Protein AF-A0A7C1K1N1-F1 (afdb_monomer_lite)

Radius of gyration: 36.26 Å; chains: 1; bounding box: 56×36×104 Å

Foldseek 3Di:
DDPPPPVVVVVVVVVVVVVVVVVVVVVVVVVVVVVVVVVVVVVVVDPPVVVVVVVVVVVVQQPDWAQPDVVVRDIRHRPVVVVVVVVVVVVVVVVVVD

Secondary structure (DSSP, 8-state):
------HHHHHHHHHHHHHHHHHHHHHHHHHHHHHHHHHHHHHHH---HHHHHHHHHHHHHHH--EEEETTTTEEE--HHHHHHHHHHHHHHHHTT--

Structure (mmCIF, N/CA/C/O backbone):
data_AF-A0A7C1K1N1-F1
#
_entry.id   AF-A0A7C1K1N1-F1
#
loop_
_atom_site.group_PDB
_atom_site.id
_atom_site.type_symbol
_atom_site.label_atom_id
_atom_site.label_alt_id
_atom_site.label_comp_id
_atom_site.label_asym_id
_atom_site.label_entity_id
_atom_site.label_seq_id
_atom_site.pdbx_PDB_ins_code
_atom_site.Cartn_x
_atom_site.Cartn_y
_atom_site.Cartn_z
_atom_site.occupancy
_atom_site.B_iso_or_equiv
_atom_site.auth_seq_id
_atom_site.auth_comp_id
_atom_site.auth_asym_id
_atom_site.auth_atom_id
_atom_site.pdbx_PDB_model_num
ATOM 1 N N . MET A 1 1 ? 33.101 4.481 -50.495 1.00 44.06 1 MET A N 1
ATOM 2 C CA . MET A 1 1 ? 33.185 3.995 -49.098 1.00 44.06 1 MET A CA 1
ATOM 3 C C . MET A 1 1 ? 32.310 4.944 -48.313 1.00 44.06 1 MET A C 1
ATOM 5 O O . MET A 1 1 ? 32.804 5.884 -47.716 1.00 44.06 1 MET A O 1
ATOM 9 N N . ASP A 1 2 ? 31.000 4.776 -48.475 1.00 52.81 2 ASP A N 1
ATOM 10 C CA . ASP A 1 2 ? 30.032 5.855 -48.271 1.00 52.81 2 ASP A CA 1
ATOM 11 C C . ASP A 1 2 ? 29.009 5.399 -47.242 1.00 52.81 2 ASP A C 1
ATOM 13 O O . ASP A 1 2 ? 27.929 4.913 -47.562 1.00 52.81 2 ASP A O 1
ATOM 17 N N . SER A 1 3 ? 29.383 5.507 -45.975 1.00 59.78 3 SER A N 1
ATOM 18 C CA . SER A 1 3 ? 28.439 5.421 -44.865 1.00 59.78 3 SER A CA 1
ATOM 19 C C . SER A 1 3 ? 28.513 6.716 -44.074 1.00 59.78 3 SER A C 1
ATOM 21 O O . SER A 1 3 ? 28.806 6.736 -42.882 1.00 59.78 3 SER A O 1
ATOM 23 N N . GLU A 1 4 ? 28.248 7.816 -44.776 1.00 62.09 4 GLU A N 1
ATOM 24 C CA . GLU A 1 4 ? 27.859 9.085 -44.174 1.00 62.09 4 GLU A CA 1
ATOM 25 C C . GLU A 1 4 ? 26.426 8.904 -43.651 1.00 62.09 4 GLU A C 1
ATOM 27 O O . GLU A 1 4 ? 25.435 9.309 -44.260 1.00 62.09 4 GLU A O 1
ATOM 32 N N . VAL A 1 5 ? 26.297 8.152 -42.554 1.00 67.12 5 VAL A N 1
ATOM 33 C CA . VAL A 1 5 ? 25.027 8.010 -41.847 1.00 67.12 5 VAL A CA 1
ATOM 34 C C . VAL A 1 5 ? 24.622 9.419 -41.442 1.00 67.12 5 VAL A C 1
ATOM 36 O O . VAL A 1 5 ? 25.269 10.042 -40.600 1.00 67.12 5 VAL A O 1
ATOM 39 N N . LYS A 1 6 ? 23.574 9.950 -42.079 1.00 77.81 6 LYS A N 1
ATOM 40 C CA . LYS A 1 6 ? 23.062 11.288 -41.784 1.00 77.81 6 LYS A CA 1
ATOM 41 C C . LYS A 1 6 ? 22.742 11.324 -40.297 1.00 77.81 6 LYS A C 1
ATOM 43 O O . LYS A 1 6 ? 21.854 10.605 -39.851 1.00 77.81 6 LYS A O 1
ATOM 4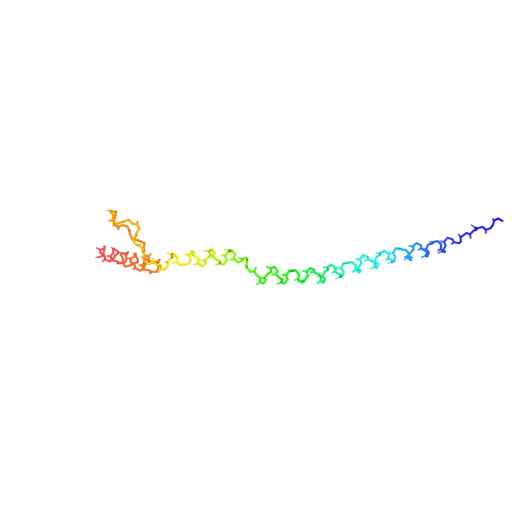8 N N . VAL A 1 7 ? 23.453 12.162 -39.545 1.00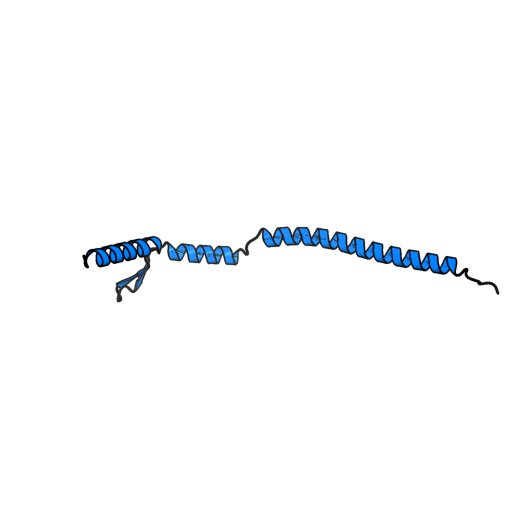 83.38 7 VAL A N 1
ATOM 49 C CA . VAL A 1 7 ? 23.329 12.322 -38.082 1.00 83.38 7 VAL A CA 1
ATOM 50 C C . VAL A 1 7 ? 21.861 12.427 -37.646 1.00 83.38 7 VAL A C 1
ATOM 52 O O . VAL A 1 7 ? 21.462 11.876 -36.625 1.00 83.38 7 VAL A O 1
ATOM 55 N N . TRP A 1 8 ? 21.027 13.036 -38.491 1.00 82.31 8 TRP A N 1
ATOM 56 C CA . TRP A 1 8 ? 19.575 13.095 -38.353 1.00 82.31 8 TRP A CA 1
ATOM 57 C C . TRP A 1 8 ? 18.883 11.726 -38.208 1.00 82.31 8 TRP A C 1
ATOM 59 O O . TRP A 1 8 ? 18.041 11.554 -37.330 1.00 82.31 8 TRP A O 1
ATOM 69 N N . GLN A 1 9 ? 19.245 10.735 -39.028 1.00 87.12 9 GLN A N 1
ATOM 70 C CA . GLN A 1 9 ? 18.697 9.377 -38.952 1.00 87.12 9 GLN A CA 1
ATOM 71 C C . GL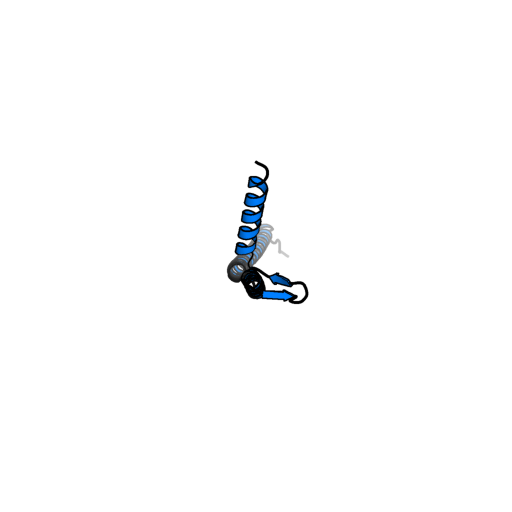N A 1 9 ? 19.088 8.695 -37.640 1.00 87.12 9 GLN A C 1
ATOM 73 O O . GLN A 1 9 ? 18.245 8.069 -37.002 1.00 87.12 9 GLN A O 1
ATOM 78 N N . LEU A 1 10 ? 20.342 8.865 -37.208 1.00 87.19 10 LEU A N 1
ATOM 79 C CA . LEU A 1 10 ? 20.825 8.303 -35.948 1.00 87.19 10 LEU A CA 1
ATOM 80 C C . LEU A 1 10 ? 20.090 8.922 -34.746 1.00 87.19 10 LEU A C 1
ATOM 82 O O . LEU A 1 10 ? 19.674 8.208 -33.835 1.00 87.19 10 LEU A O 1
ATOM 86 N N . SER A 1 11 ? 19.847 10.235 -34.790 1.00 87.06 11 SER A N 1
ATOM 87 C CA . SER A 1 11 ? 19.069 10.947 -33.771 1.00 87.06 11 SER A CA 1
ATOM 88 C C . SER A 1 11 ? 17.613 10.475 -33.709 1.00 87.06 11 SER A C 1
ATOM 90 O O . SER A 1 11 ? 17.075 10.301 -32.617 1.00 87.06 11 SER A O 1
ATOM 92 N N . LEU A 1 12 ? 16.981 10.224 -34.861 1.00 91.19 12 LEU A N 1
ATOM 93 C CA . LEU A 1 12 ? 15.614 9.698 -34.936 1.00 91.19 12 LEU A CA 1
ATOM 94 C C . LEU A 1 12 ? 15.501 8.301 -34.328 1.00 91.19 12 LEU A C 1
ATOM 96 O O . LEU A 1 12 ? 14.567 8.037 -33.577 1.00 91.19 12 LEU A O 1
ATOM 100 N N . ILE A 1 13 ? 16.462 7.424 -34.619 1.00 92.94 13 ILE A N 1
ATOM 101 C CA . ILE A 1 13 ? 16.498 6.063 -34.069 1.00 92.94 13 ILE A CA 1
ATOM 102 C C . ILE A 1 13 ? 16.667 6.111 -32.546 1.00 92.94 13 ILE A C 1
ATOM 104 O O . ILE A 1 13 ? 15.947 5.418 -31.828 1.00 92.94 13 ILE A O 1
ATOM 108 N N . GLY A 1 14 ? 17.559 6.973 -32.045 1.00 92.31 14 GLY A N 1
ATOM 109 C CA . GLY A 1 14 ? 17.738 7.184 -30.608 1.00 92.31 14 GLY A CA 1
ATOM 110 C C . GLY A 1 14 ? 16.469 7.701 -29.924 1.00 92.31 14 GLY A C 1
ATOM 111 O O . GLY A 1 14 ? 16.066 7.167 -28.892 1.00 92.31 14 GLY A O 1
ATOM 112 N N . LEU A 1 15 ? 15.790 8.682 -30.526 1.00 95.19 15 LEU A N 1
ATOM 113 C CA . LEU A 1 15 ? 14.520 9.208 -30.017 1.00 95.19 15 LEU A CA 1
ATOM 114 C C . LEU A 1 15 ? 13.447 8.111 -29.938 1.00 95.19 15 LEU A C 1
ATOM 116 O O . LEU A 1 15 ? 12.744 7.999 -28.936 1.00 95.19 15 LEU A O 1
ATOM 120 N N . MET A 1 16 ? 13.347 7.282 -30.978 1.00 96.44 16 MET A N 1
ATOM 121 C CA . MET A 1 16 ? 12.380 6.184 -31.055 1.00 96.44 16 MET A CA 1
ATOM 122 C C . MET A 1 16 ? 12.660 5.118 -29.987 1.00 96.44 16 MET A C 1
ATOM 124 O O . MET A 1 16 ? 11.736 4.647 -29.328 1.00 96.44 16 MET A O 1
ATOM 128 N N . ALA A 1 17 ? 13.935 4.805 -29.741 1.00 95.44 17 ALA A N 1
ATOM 129 C CA . ALA A 1 17 ? 14.341 3.886 -28.682 1.00 95.44 17 ALA A CA 1
ATOM 130 C C . ALA A 1 17 ? 13.987 4.421 -27.283 1.00 95.44 17 ALA A C 1
ATOM 132 O O . ALA A 1 17 ? 13.430 3.686 -26.469 1.00 95.44 17 ALA A O 1
ATOM 133 N N . ILE A 1 18 ? 14.243 5.706 -27.011 1.00 96.69 18 ILE A N 1
ATOM 134 C CA . ILE A 1 18 ? 13.873 6.338 -25.735 1.00 96.69 18 ILE A CA 1
ATOM 135 C C . ILE A 1 18 ? 12.352 6.319 -25.555 1.00 96.69 18 ILE A C 1
ATOM 137 O O . ILE A 1 18 ? 11.865 5.917 -24.499 1.00 96.69 18 ILE A O 1
ATOM 141 N N . ALA A 1 19 ? 11.597 6.697 -26.589 1.00 97.19 19 ALA A N 1
ATOM 142 C CA . ALA A 1 19 ? 10.138 6.677 -26.555 1.00 97.19 19 ALA A CA 1
ATOM 143 C C . ALA A 1 19 ? 9.592 5.267 -26.277 1.00 97.19 19 ALA A C 1
ATOM 145 O O . ALA A 1 19 ? 8.685 5.111 -25.460 1.00 97.19 19 ALA A O 1
ATOM 146 N N . ALA A 1 20 ? 10.180 4.237 -26.890 1.00 97.12 20 ALA A N 1
ATOM 147 C CA . ALA A 1 20 ? 9.811 2.848 -26.645 1.00 97.12 20 ALA A CA 1
ATOM 148 C C . ALA A 1 20 ? 10.068 2.429 -25.187 1.00 97.12 20 ALA A C 1
ATOM 150 O O . ALA A 1 20 ? 9.195 1.835 -24.557 1.00 97.12 20 ALA A O 1
ATOM 151 N N . VAL A 1 21 ? 11.226 2.780 -24.618 1.00 97.44 21 VAL A N 1
ATOM 152 C CA . VAL A 1 21 ? 11.543 2.477 -23.210 1.00 97.44 21 VAL A CA 1
ATOM 153 C C . VAL A 1 21 ? 10.566 3.178 -22.269 1.00 97.44 21 VAL A C 1
ATOM 155 O O . VAL A 1 21 ? 10.017 2.539 -21.372 1.00 97.44 21 VAL A O 1
ATOM 158 N N . VAL A 1 22 ? 10.293 4.465 -22.496 1.00 97.69 22 VAL A N 1
A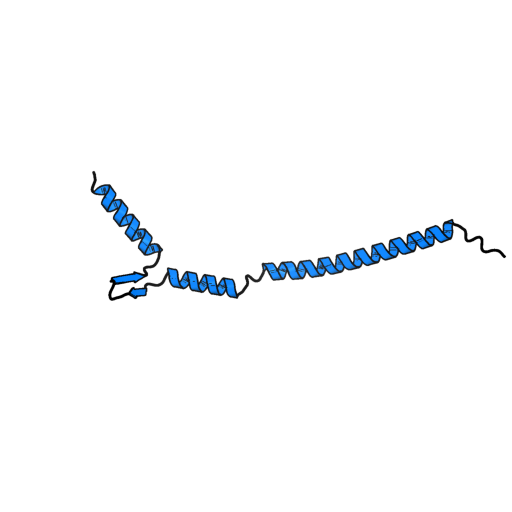TOM 159 C CA . VAL A 1 22 ? 9.312 5.223 -21.705 1.00 97.69 22 VAL A CA 1
ATOM 160 C C . VAL A 1 22 ? 7.936 4.563 -21.783 1.00 97.69 22 VAL A C 1
ATOM 162 O O . VAL A 1 22 ? 7.291 4.367 -20.756 1.00 97.69 22 VAL A O 1
ATOM 165 N N . MET A 1 23 ? 7.507 4.148 -22.976 1.00 97.19 23 MET A N 1
ATOM 166 C CA . MET A 1 23 ? 6.226 3.470 -23.169 1.00 97.19 23 MET A CA 1
ATOM 167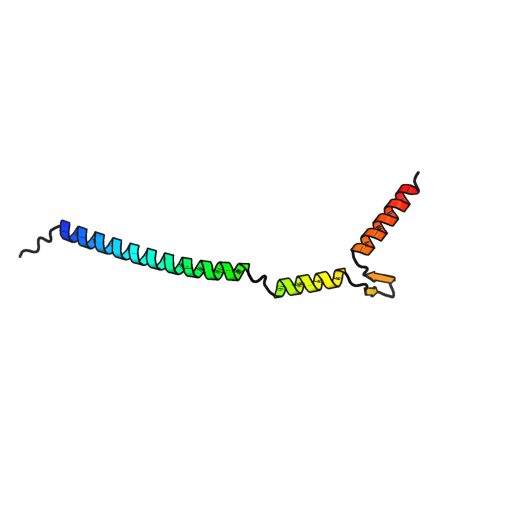 C C . MET A 1 23 ? 6.138 2.155 -22.382 1.00 97.19 23 MET A C 1
ATOM 169 O O . MET A 1 23 ? 5.117 1.890 -21.747 1.00 97.19 23 MET A O 1
ATOM 173 N N . VAL A 1 24 ? 7.207 1.354 -22.370 1.00 97.50 24 VAL A N 1
ATOM 174 C CA . VAL A 1 24 ? 7.274 0.103 -21.596 1.00 97.50 24 VAL A CA 1
ATOM 175 C C . VAL A 1 24 ? 7.199 0.373 -20.092 1.00 97.50 24 VAL A C 1
ATOM 177 O O . VAL A 1 24 ? 6.448 -0.302 -19.388 1.00 97.50 24 VAL A O 1
ATOM 180 N N . VAL A 1 25 ? 7.925 1.378 -19.595 1.00 96.75 25 VAL A N 1
ATOM 181 C CA . VAL A 1 25 ? 7.896 1.763 -18.173 1.00 96.75 25 VAL A CA 1
ATOM 182 C C . VAL A 1 25 ? 6.500 2.230 -17.758 1.00 96.75 25 VAL A C 1
ATOM 184 O O . VAL A 1 25 ? 6.008 1.810 -16.712 1.00 96.75 25 VAL A O 1
ATOM 187 N N . LEU A 1 26 ? 5.831 3.040 -18.583 1.00 96.44 26 LEU A N 1
ATOM 188 C CA . LEU A 1 26 ? 4.463 3.488 -18.312 1.00 96.44 26 LEU A CA 1
ATOM 189 C C . LEU A 1 26 ? 3.469 2.320 -18.308 1.00 96.44 26 LEU A C 1
ATOM 191 O O . LEU A 1 26 ? 2.621 2.242 -17.424 1.00 96.44 26 LEU A O 1
ATOM 195 N N . LEU A 1 27 ? 3.595 1.376 -19.245 1.00 95.94 27 LEU A N 1
ATOM 196 C CA . LEU A 1 27 ? 2.781 0.156 -19.262 1.00 95.94 27 LEU A CA 1
ATOM 197 C C . LEU A 1 27 ? 2.952 -0.660 -17.976 1.00 95.94 27 LEU A C 1
ATOM 199 O O . LEU A 1 27 ? 1.962 -1.074 -17.371 1.00 95.94 27 LEU A O 1
ATOM 203 N N . LEU A 1 28 ? 4.196 -0.851 -17.534 1.00 94.75 28 LEU A N 1
ATOM 204 C CA . LEU A 1 28 ? 4.511 -1.514 -16.269 1.00 94.75 28 LEU A CA 1
ATOM 205 C C . LEU A 1 28 ? 3.908 -0.769 -15.075 1.00 94.75 28 LEU A C 1
ATOM 207 O O . LEU A 1 28 ? 3.309 -1.405 -14.212 1.00 94.75 28 LEU A O 1
ATOM 211 N N . GLN A 1 29 ? 4.008 0.563 -15.040 1.00 92.38 29 GLN A N 1
ATOM 212 C CA . GLN A 1 29 ? 3.408 1.375 -13.979 1.00 92.38 29 GLN A CA 1
ATOM 213 C C . GLN A 1 29 ? 1.886 1.236 -13.932 1.00 92.38 29 GLN A C 1
ATOM 215 O O . GLN A 1 29 ? 1.333 1.053 -12.851 1.00 92.38 29 GLN A O 1
ATOM 220 N N . VAL A 1 30 ? 1.204 1.271 -15.078 1.00 92.00 30 VAL A N 1
ATOM 221 C CA . VAL A 1 30 ? -0.257 1.109 -15.141 1.00 92.00 30 VAL A CA 1
ATOM 222 C C . VAL A 1 30 ? -0.675 -0.279 -14.650 1.00 92.00 30 VAL A C 1
ATOM 224 O O . VAL A 1 30 ? -1.621 -0.403 -13.871 1.00 92.00 30 VAL A O 1
ATOM 227 N N . LEU A 1 31 ? 0.038 -1.330 -15.063 1.00 88.44 31 LEU A N 1
ATOM 228 C CA . LEU A 1 31 ? -0.225 -2.696 -14.599 1.00 88.44 31 LEU A CA 1
ATOM 229 C C . LEU A 1 31 ? 0.037 -2.858 -13.099 1.00 88.44 31 LEU A C 1
ATOM 231 O O . LEU A 1 31 ? -0.741 -3.520 -12.405 1.00 88.44 31 LEU A O 1
ATOM 235 N N . TYR A 1 32 ? 1.107 -2.240 -12.599 1.00 86.50 32 TYR A N 1
ATOM 236 C CA . TYR A 1 32 ? 1.433 -2.224 -11.181 1.00 86.50 32 TYR A CA 1
ATOM 237 C C . TYR A 1 32 ? 0.348 -1.508 -10.376 1.00 86.50 32 TYR A C 1
ATOM 239 O O . TYR A 1 32 ? -0.170 -2.085 -9.425 1.00 86.50 32 TYR A O 1
ATOM 247 N N . LEU A 1 33 ? -0.064 -0.306 -10.789 1.00 83.44 33 LEU A N 1
ATOM 248 C CA . LEU A 1 33 ? -1.072 0.486 -10.082 1.00 83.44 33 LEU A CA 1
ATOM 249 C C . LEU A 1 33 ? -2.419 -0.242 -10.028 1.00 83.44 33 LEU A C 1
ATOM 251 O O . LEU A 1 33 ? -3.002 -0.381 -8.958 1.00 83.44 33 LEU A O 1
ATOM 255 N N . ARG A 1 34 ? -2.848 -0.835 -11.149 1.00 77.25 34 ARG A N 1
ATOM 256 C CA . ARG A 1 34 ? -4.072 -1.649 -11.214 1.00 77.25 34 ARG A CA 1
ATOM 257 C C . ARG A 1 34 ? -4.031 -2.872 -10.290 1.00 77.25 34 ARG A C 1
ATOM 259 O O . ARG A 1 34 ? -5.074 -3.358 -9.853 1.00 77.25 34 ARG A O 1
ATOM 266 N N . SER A 1 35 ? -2.841 -3.410 -10.033 1.00 73.69 35 SER A N 1
ATOM 267 C CA . SER A 1 35 ? -2.646 -4.540 -9.118 1.00 73.69 35 SER A CA 1
ATOM 268 C C . SER A 1 35 ? -2.576 -4.075 -7.663 1.00 73.69 35 SER A C 1
ATOM 270 O O . SER A 1 35 ? -3.144 -4.725 -6.789 1.00 73.69 35 SER A O 1
ATOM 272 N N . ALA A 1 36 ? -1.933 -2.934 -7.411 1.00 73.12 36 ALA A N 1
ATOM 273 C CA . ALA A 1 36 ? -1.812 -2.322 -6.095 1.00 73.12 36 ALA A CA 1
ATOM 274 C C . ALA A 1 36 ? -3.168 -1.853 -5.553 1.00 73.12 36 ALA A C 1
ATOM 276 O O . ALA A 1 36 ? -3.452 -2.091 -4.388 1.00 73.12 36 ALA A O 1
ATOM 277 N N . GLU A 1 37 ? -4.038 -1.280 -6.389 1.00 66.69 37 GLU A N 1
ATOM 278 C CA . GLU A 1 37 ? -5.407 -0.906 -5.997 1.00 66.69 37 GLU A CA 1
ATOM 279 C C . GLU A 1 37 ? -6.204 -2.117 -5.491 1.00 66.69 37 GLU A C 1
ATOM 281 O O . GLU A 1 37 ? -6.836 -2.059 -4.439 1.00 66.69 37 GLU A O 1
ATOM 286 N N . ARG A 1 38 ? -6.090 -3.260 -6.180 1.00 60.97 38 ARG A N 1
ATOM 287 C CA . ARG A 1 38 ? -6.756 -4.510 -5.776 1.00 60.97 38 ARG A CA 1
ATOM 288 C C . ARG A 1 38 ? -6.203 -5.106 -4.485 1.00 60.97 38 ARG A C 1
ATOM 290 O O . ARG A 1 38 ? -6.907 -5.869 -3.829 1.00 60.97 38 ARG A O 1
ATOM 297 N N . LEU A 1 39 ? -4.938 -4.845 -4.166 1.00 59.41 39 LEU A N 1
ATOM 298 C CA . LEU A 1 39 ? -4.310 -5.292 -2.922 1.00 59.41 39 LEU A CA 1
ATOM 299 C C . LEU A 1 39 ? -4.670 -4.345 -1.774 1.00 59.41 39 LEU A C 1
ATOM 301 O O . LEU A 1 39 ? -5.091 -4.814 -0.723 1.00 59.41 39 LEU A O 1
ATOM 305 N N . ALA A 1 40 ? -4.632 -3.033 -2.012 1.00 59.97 40 ALA A N 1
ATOM 306 C CA . ALA A 1 40 ? -5.032 -2.017 -1.047 1.00 59.97 40 ALA A CA 1
ATOM 307 C C . ALA A 1 40 ? -6.498 -2.190 -0.615 1.00 59.97 40 ALA A C 1
ATOM 309 O O . ALA A 1 40 ? -6.782 -2.215 0.578 1.00 59.97 40 ALA A O 1
ATOM 310 N N . GLU A 1 41 ? -7.429 -2.408 -1.551 1.00 58.38 41 GLU A N 1
ATOM 311 C CA . GLU A 1 41 ? -8.832 -2.692 -1.206 1.00 58.38 41 GLU A CA 1
ATOM 312 C C . GLU A 1 41 ? -8.996 -3.955 -0.348 1.00 58.38 41 GLU A C 1
ATOM 314 O O . GLU A 1 41 ? -9.911 -4.025 0.471 1.00 58.38 41 GLU A O 1
ATOM 319 N N . ARG A 1 42 ? -8.118 -4.955 -0.495 1.00 56.69 42 ARG A N 1
ATOM 320 C CA . ARG A 1 42 ? -8.177 -6.195 0.295 1.00 56.69 42 ARG A CA 1
ATOM 321 C C . ARG A 1 42 ? -7.559 -6.037 1.681 1.00 56.69 42 ARG A C 1
ATOM 323 O O . ARG A 1 42 ? -8.145 -6.544 2.635 1.00 56.69 42 ARG A O 1
ATOM 330 N N . ASP A 1 43 ? -6.454 -5.306 1.798 1.00 54.44 43 ASP A N 1
ATOM 331 C CA . ASP A 1 43 ? -5.774 -5.061 3.076 1.00 54.44 43 ASP A CA 1
ATOM 332 C C . ASP A 1 43 ? -6.604 -4.176 4.021 1.00 54.44 43 ASP A C 1
ATOM 334 O O . ASP A 1 43 ? -6.576 -4.380 5.233 1.00 54.44 43 ASP A O 1
ATOM 338 N N . PHE A 1 44 ? -7.411 -3.244 3.496 1.00 55.09 44 PHE A N 1
ATOM 339 C CA . PHE A 1 44 ? -8.335 -2.453 4.323 1.00 55.09 44 PHE A CA 1
ATOM 340 C C . PHE A 1 44 ? -9.667 -3.162 4.630 1.00 55.09 44 PHE A C 1
ATOM 342 O O . PHE A 1 44 ? -10.338 -2.797 5.594 1.00 55.09 44 PHE A O 1
ATOM 349 N N . ALA A 1 45 ? -10.072 -4.165 3.843 1.00 55.81 45 ALA A N 1
ATOM 350 C CA . ALA A 1 45 ? -11.371 -4.830 4.004 1.00 55.81 45 ALA A CA 1
ATOM 351 C C . ALA A 1 45 ? -11.375 -5.978 5.028 1.00 55.81 45 ALA A C 1
ATOM 353 O O . ALA A 1 45 ? -12.443 -6.364 5.507 1.00 55.81 45 ALA A O 1
ATOM 354 N N . GLN A 1 46 ? -10.216 -6.539 5.377 1.00 54.53 46 GLN A N 1
ATOM 355 C CA . GLN A 1 46 ? -10.117 -7.592 6.387 1.00 54.53 46 GLN A CA 1
ATOM 356 C C . GLN A 1 46 ? -9.284 -7.105 7.571 1.00 54.53 46 GLN A C 1
ATOM 358 O O . GLN A 1 46 ? -8.063 -7.254 7.547 1.00 54.53 46 GLN A O 1
ATOM 363 N N . PRO A 1 47 ? -9.906 -6.571 8.644 1.00 55.72 47 PRO A N 1
ATOM 364 C CA . PRO A 1 47 ? -9.203 -6.502 9.915 1.00 55.72 47 PRO A CA 1
ATOM 365 C C . PRO A 1 47 ? -8.687 -7.915 10.224 1.00 55.72 47 PRO A C 1
ATOM 367 O O . PRO A 1 47 ? -9.454 -8.879 10.100 1.00 55.72 47 PRO A O 1
ATOM 370 N N . PRO A 1 48 ? -7.395 -8.074 10.558 1.00 58.62 48 PRO A N 1
ATOM 371 C CA . PRO A 1 48 ? -6.799 -9.389 10.729 1.00 58.62 48 PRO A CA 1
ATOM 372 C C . PRO A 1 48 ? -7.630 -10.158 11.753 1.00 58.62 48 PRO A C 1
ATOM 374 O O . PRO A 1 48 ? -7.876 -9.681 12.864 1.00 58.62 48 PRO A O 1
ATOM 377 N N . ALA A 1 49 ? -8.125 -11.330 11.347 1.00 59.66 49 ALA A N 1
ATOM 378 C CA . ALA A 1 49 ? -9.115 -12.094 12.105 1.00 59.66 49 ALA A CA 1
ATOM 379 C C . ALA A 1 49 ? -8.655 -12.392 13.544 1.00 59.66 49 ALA A C 1
ATOM 381 O O . ALA A 1 49 ? -9.475 -12.553 14.443 1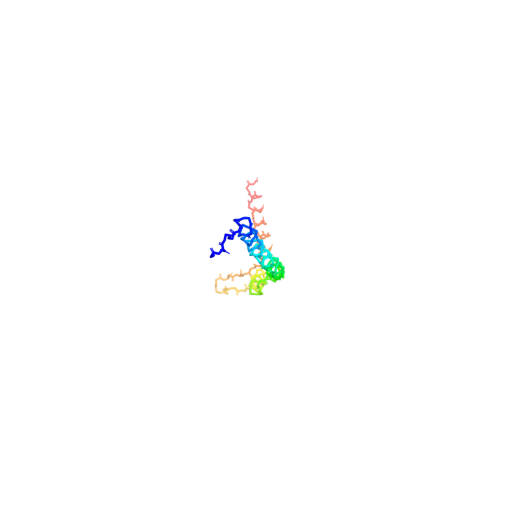.00 59.66 49 ALA A O 1
ATOM 382 N N . GLU A 1 50 ? -7.343 -12.424 13.772 1.00 59.78 50 GLU A N 1
ATOM 383 C CA . GLU A 1 50 ? -6.724 -12.561 15.089 1.00 59.78 50 GLU A CA 1
ATOM 384 C C . GLU A 1 50 ? -6.976 -11.356 16.003 1.00 59.78 50 GLU A C 1
ATOM 386 O O . GLU A 1 50 ? -7.333 -11.557 17.162 1.00 59.78 50 GLU A O 1
ATOM 391 N N . LEU A 1 51 ? -6.888 -10.119 15.497 1.00 61.72 51 LEU A N 1
ATOM 392 C CA . LEU A 1 51 ? -7.197 -8.920 16.286 1.00 61.72 51 LEU A CA 1
ATOM 393 C C . LEU A 1 51 ? -8.683 -8.874 16.641 1.00 61.72 51 LEU A C 1
ATOM 395 O O . LEU A 1 51 ? -9.024 -8.651 17.796 1.00 61.72 51 LEU A O 1
ATOM 399 N N . SER A 1 52 ? -9.569 -9.176 15.687 1.00 61.69 52 SER A N 1
ATOM 400 C CA . SER A 1 52 ? -11.014 -9.226 15.952 1.00 61.69 52 SER A CA 1
ATOM 401 C C . SER A 1 52 ? -11.368 -10.271 17.019 1.00 61.69 52 SER A C 1
ATOM 403 O O . SER A 1 52 ? -12.176 -9.999 17.907 1.00 61.69 52 SER A O 1
ATOM 405 N N . ARG A 1 53 ? -10.711 -11.440 16.998 1.00 63.88 53 ARG A N 1
ATOM 406 C CA . ARG A 1 53 ? -10.871 -12.481 18.026 1.00 63.88 53 ARG A CA 1
ATOM 407 C C . ARG A 1 53 ? -10.330 -12.049 19.387 1.00 63.88 53 ARG A C 1
ATOM 409 O O . ARG A 1 53 ? -10.978 -12.307 20.397 1.00 63.88 53 ARG A O 1
ATOM 416 N N . LEU A 1 54 ? -9.168 -11.396 19.430 1.00 69.62 54 LEU A N 1
ATOM 417 C CA . LEU A 1 54 ? -8.586 -10.880 20.671 1.00 69.62 54 LEU A CA 1
ATOM 418 C C . LEU A 1 54 ? -9.471 -9.800 21.295 1.00 69.62 54 LEU A C 1
ATOM 420 O O . LEU A 1 54 ? -9.772 -9.887 22.483 1.00 69.62 54 LEU A O 1
ATOM 424 N N . THR A 1 55 ? -9.952 -8.843 20.501 1.00 71.31 55 THR A N 1
ATOM 425 C CA . THR A 1 55 ? -10.874 -7.803 20.969 1.00 71.31 55 THR A CA 1
ATOM 426 C C . THR A 1 55 ? -12.190 -8.406 21.449 1.00 71.31 55 THR A C 1
ATOM 428 O O . THR A 1 55 ? -12.652 -8.051 22.525 1.00 71.31 55 THR A O 1
ATOM 431 N N . ALA A 1 56 ? -12.766 -9.375 20.729 1.00 69.12 56 ALA A N 1
ATOM 432 C CA . ALA A 1 56 ? -13.987 -10.055 21.168 1.00 69.12 56 ALA A CA 1
ATOM 433 C C . ALA A 1 56 ? -13.797 -10.804 22.502 1.00 69.12 56 ALA A C 1
ATOM 435 O O . ALA A 1 56 ? -14.658 -10.734 23.379 1.00 69.12 56 ALA A O 1
ATOM 436 N N . ASN A 1 57 ? -12.653 -11.470 22.689 1.00 69.12 57 ASN A N 1
ATOM 437 C CA . ASN A 1 57 ? -12.319 -12.154 23.941 1.00 69.12 57 ASN A CA 1
ATOM 438 C C . ASN A 1 57 ? -12.097 -11.176 25.102 1.00 69.12 57 ASN A C 1
ATOM 440 O O . ASN A 1 57 ? -12.515 -11.456 26.224 1.00 69.12 57 ASN A O 1
ATOM 444 N N . GLN A 1 58 ? -11.455 -10.035 24.843 1.00 69.00 58 GLN A N 1
ATOM 445 C CA . GLN A 1 58 ? -11.295 -8.968 25.832 1.00 69.00 58 GLN A CA 1
ATOM 446 C C . GLN A 1 58 ? -12.651 -8.382 26.215 1.00 69.00 58 GLN A C 1
ATOM 448 O O . GLN A 1 58 ? -12.948 -8.278 27.400 1.00 69.00 58 GLN A O 1
ATOM 453 N N . GLN A 1 59 ? -13.505 -8.090 25.231 1.00 65.31 59 GLN A N 1
ATOM 454 C CA . GLN A 1 59 ? -14.854 -7.593 25.472 1.00 65.31 59 GLN A CA 1
ATOM 455 C C . GLN A 1 59 ? -15.630 -8.567 26.362 1.00 65.31 59 GLN A C 1
ATOM 457 O O . GLN A 1 59 ? -16.198 -8.140 27.356 1.00 65.31 59 GLN A O 1
ATOM 462 N N . ALA A 1 60 ? -15.589 -9.871 26.064 1.00 65.12 60 ALA A N 1
ATOM 463 C CA . ALA A 1 60 ? -16.290 -10.895 26.837 1.00 65.12 60 ALA A CA 1
ATOM 464 C C . ALA A 1 60 ? -15.846 -10.949 28.311 1.00 65.12 60 ALA A C 1
ATOM 466 O O . ALA A 1 60 ? -16.685 -11.119 29.192 1.00 65.12 60 ALA A O 1
ATOM 467 N N . GLN A 1 61 ? -14.555 -10.750 28.597 1.00 64.75 61 GLN A N 1
ATOM 468 C CA . GLN A 1 61 ? -14.047 -10.722 29.975 1.00 64.75 61 GLN A CA 1
ATOM 469 C C . GLN A 1 61 ? -14.512 -9.494 30.772 1.00 64.75 61 GLN A C 1
ATOM 471 O O . GLN A 1 61 ? -14.580 -9.567 31.995 1.00 64.75 61 GLN A O 1
ATOM 476 N N . LEU A 1 62 ? -14.846 -8.382 30.109 1.00 64.75 62 LEU A N 1
ATOM 477 C CA . LEU A 1 62 ? -15.256 -7.134 30.768 1.00 64.75 62 LEU A CA 1
ATOM 478 C C . LEU A 1 62 ? -16.739 -7.096 31.168 1.00 64.75 62 LEU A C 1
ATOM 480 O O . LEU A 1 62 ? -17.128 -6.251 31.974 1.00 64.75 62 LEU A O 1
ATOM 484 N N . ILE A 1 63 ? -17.561 -7.988 30.607 1.00 65.94 63 ILE A N 1
ATOM 485 C CA . ILE A 1 63 ? -19.021 -8.041 30.825 1.00 65.94 63 ILE A CA 1
ATOM 486 C C . ILE A 1 63 ? -19.444 -9.207 31.724 1.00 65.94 63 ILE A C 1
ATOM 488 O O . ILE A 1 63 ? -20.609 -9.291 32.111 1.00 65.94 63 ILE A O 1
ATOM 492 N N . GLU A 1 64 ? -18.528 -10.119 32.054 1.00 67.50 64 GLU A N 1
ATOM 493 C CA . GLU A 1 64 ? -18.841 -11.318 32.826 1.00 67.50 64 GLU A CA 1
ATOM 494 C C . GLU A 1 64 ? -18.621 -11.098 34.330 1.00 67.50 64 GLU A C 1
ATOM 496 O O . GLU A 1 64 ? -17.580 -10.613 34.771 1.00 67.50 64 GLU A O 1
ATOM 501 N N . TYR A 1 65 ? -19.598 -11.513 35.139 1.00 63.09 65 TYR A N 1
ATOM 502 C CA . TYR A 1 65 ? -19.422 -11.659 36.582 1.00 63.09 65 TYR A CA 1
ATOM 503 C C . TYR A 1 65 ? -18.641 -12.941 36.872 1.00 63.09 65 TYR A C 1
ATOM 505 O O . TYR A 1 65 ? -19.130 -14.038 36.603 1.00 63.09 65 TYR A O 1
ATOM 513 N N . ARG A 1 66 ? -17.453 -12.826 37.471 1.00 67.62 66 ARG A N 1
ATOM 514 C CA . ARG A 1 66 ? -16.628 -13.989 37.825 1.00 67.62 66 ARG A CA 1
ATOM 515 C C . ARG A 1 66 ? -16.057 -13.857 39.227 1.00 67.62 66 ARG A C 1
ATOM 517 O O . ARG A 1 66 ? -15.528 -12.822 39.598 1.00 67.62 66 ARG A O 1
ATOM 524 N N . ILE A 1 67 ? -16.109 -14.923 40.015 1.00 61.50 67 ILE A N 1
ATOM 525 C CA . ILE A 1 67 ? -15.440 -14.965 41.320 1.00 61.50 67 ILE A CA 1
ATOM 526 C C . ILE A 1 67 ? -13.959 -15.269 41.058 1.00 61.50 67 ILE A C 1
ATOM 528 O O . ILE A 1 67 ? -13.648 -16.325 40.512 1.00 61.50 67 ILE A O 1
ATOM 532 N N . LEU A 1 68 ? -13.062 -14.328 41.374 1.00 69.75 68 LEU A N 1
ATOM 533 C CA . LEU A 1 68 ? -11.622 -14.462 41.113 1.00 69.75 68 LEU A CA 1
ATOM 534 C C . LEU A 1 68 ? -10.911 -15.194 42.253 1.00 69.75 68 LEU A C 1
ATOM 536 O O . LEU A 1 68 ? -10.062 -16.040 41.999 1.00 69.75 68 LEU A O 1
ATOM 540 N N . ASP A 1 69 ? -11.265 -14.873 43.498 1.00 69.00 69 ASP A N 1
ATOM 541 C CA . ASP A 1 69 ? -10.670 -15.483 44.684 1.00 69.00 69 ASP A CA 1
ATOM 542 C C . ASP A 1 69 ? -11.705 -15.526 45.827 1.00 69.00 69 ASP A C 1
ATOM 544 O O . ASP A 1 69 ? -12.036 -14.480 46.402 1.00 69.00 69 ASP A O 1
ATOM 548 N N . PRO A 1 70 ? -12.255 -16.709 46.154 1.00 62.00 70 PRO A N 1
ATOM 549 C CA . PRO A 1 70 ? -13.242 -16.856 47.218 1.00 62.00 70 PRO A CA 1
ATOM 550 C C . PRO A 1 70 ? -12.639 -16.726 48.626 1.00 62.00 70 PRO A C 1
ATOM 552 O O . PRO A 1 70 ? -13.360 -16.326 49.540 1.00 62.00 70 PRO A O 1
ATOM 555 N N . GLU A 1 71 ? -11.342 -16.997 48.817 1.00 67.94 71 GLU A N 1
ATOM 556 C CA . GLU A 1 71 ? -10.674 -16.831 50.116 1.00 67.94 71 GLU A CA 1
ATOM 557 C C . GLU A 1 71 ? -10.438 -15.351 50.427 1.00 67.94 71 GLU A C 1
ATOM 559 O O . GLU A 1 71 ? -10.614 -14.911 51.565 1.00 67.94 71 GLU A O 1
ATOM 564 N N . LYS A 1 72 ? -10.116 -14.554 49.401 1.00 67.44 72 LYS A N 1
ATOM 565 C CA . LYS A 1 72 ? -9.922 -13.098 49.525 1.00 67.44 72 LYS A CA 1
ATOM 566 C C . LYS A 1 72 ? -11.187 -12.273 49.284 1.00 67.44 72 LYS A C 1
ATOM 568 O O . LYS A 1 72 ? -11.130 -11.049 49.364 1.00 67.44 72 LYS A O 1
ATOM 573 N N . LYS A 1 73 ? -12.329 -12.926 49.023 1.00 69.06 73 LYS A N 1
ATOM 574 C CA . LYS A 1 73 ? -13.612 -12.294 48.654 1.00 69.06 73 LYS A CA 1
ATOM 575 C C . LYS A 1 73 ? -13.492 -11.338 47.455 1.00 69.06 73 LYS A C 1
ATOM 577 O O . LYS A 1 73 ? -14.238 -10.365 47.357 1.00 69.06 73 LYS A O 1
ATOM 582 N N . THR A 1 74 ? -12.575 -11.619 46.532 1.00 69.88 74 THR A N 1
ATOM 583 C CA . THR A 1 74 ? -12.346 -10.793 45.342 1.00 69.88 74 THR A CA 1
ATOM 584 C C . THR A 1 74 ? -13.218 -11.297 44.199 1.00 69.88 74 THR A C 1
ATOM 586 O O . THR A 1 74 ? -13.088 -12.439 43.747 1.00 69.88 74 THR A O 1
ATOM 589 N N . VAL A 1 75 ? -14.106 -10.436 43.708 1.00 74.00 75 VAL A N 1
ATOM 590 C CA . VAL A 1 75 ? -15.010 -10.726 42.591 1.00 74.00 75 VAL A CA 1
ATOM 591 C C . VAL A 1 75 ? -14.720 -9.784 41.425 1.00 74.00 75 VAL A C 1
ATOM 593 O O . VAL A 1 75 ? -14.543 -8.585 41.616 1.00 74.00 75 VAL A O 1
ATOM 596 N N . ALA A 1 76 ? -14.660 -10.330 40.214 1.00 75.06 76 ALA A N 1
ATOM 597 C CA . ALA A 1 76 ? -14.748 -9.562 38.985 1.00 75.06 76 ALA A CA 1
ATOM 598 C C . ALA A 1 76 ? -16.213 -9.194 38.759 1.00 75.06 76 ALA A C 1
ATOM 600 O O . ALA A 1 76 ? -17.085 -10.063 38.646 1.00 75.06 76 ALA A O 1
ATOM 601 N N . ILE A 1 77 ? -16.462 -7.893 38.719 1.00 77.50 77 ILE A N 1
ATOM 602 C CA . ILE A 1 77 ? -17.746 -7.311 38.357 1.00 77.50 77 ILE A CA 1
ATOM 603 C C . ILE A 1 77 ? -17.594 -6.612 37.000 1.00 77.50 77 ILE A C 1
ATOM 605 O O . ILE A 1 77 ? -16.509 -6.096 36.714 1.00 77.50 77 ILE A O 1
ATOM 609 N N . PRO A 1 78 ? -18.650 -6.561 36.174 1.00 76.75 78 PRO A N 1
ATOM 610 C CA . PRO A 1 78 ? -18.644 -5.795 34.940 1.00 76.75 78 PRO A CA 1
ATOM 611 C C . PRO A 1 78 ? -18.313 -4.332 35.214 1.00 76.75 78 PRO A C 1
ATOM 613 O O . PRO A 1 78 ? -18.775 -3.765 36.212 1.00 76.75 78 PRO A O 1
ATOM 616 N N . ILE A 1 79 ? -17.551 -3.710 34.314 1.00 77.50 79 ILE A N 1
ATOM 617 C CA . ILE A 1 79 ? -17.071 -2.333 34.505 1.00 77.50 79 ILE A CA 1
ATOM 618 C C . ILE A 1 79 ? -18.238 -1.353 34.700 1.00 77.50 79 ILE A C 1
ATOM 620 O O . ILE A 1 79 ? -18.185 -0.527 35.609 1.00 77.50 79 ILE A O 1
ATOM 624 N N . ASP A 1 80 ? -19.335 -1.511 33.955 1.00 77.69 80 ASP A N 1
ATOM 625 C CA . ASP A 1 80 ? -20.520 -0.645 34.073 1.00 77.69 80 ASP A CA 1
ATOM 626 C C . ASP A 1 80 ? -21.156 -0.679 35.476 1.00 77.69 80 ASP A C 1
ATOM 628 O O . ASP A 1 80 ? -21.804 0.272 35.920 1.00 77.69 80 ASP A O 1
ATOM 632 N N . LEU A 1 81 ? -21.018 -1.805 36.182 1.00 76.56 81 LEU A N 1
ATOM 633 C CA . LEU A 1 81 ? -21.516 -1.974 37.547 1.00 76.56 81 LEU A CA 1
ATOM 634 C C . LEU A 1 81 ? -20.511 -1.469 38.579 1.00 76.56 81 LEU A C 1
ATOM 636 O O . LEU A 1 81 ? -20.934 -0.878 39.573 1.00 76.56 81 LEU A O 1
ATOM 640 N N . ALA A 1 82 ? -19.210 -1.634 38.326 1.00 81.62 82 ALA A N 1
ATOM 641 C CA . ALA A 1 82 ? -18.161 -1.030 39.143 1.00 81.62 82 ALA A CA 1
ATOM 642 C C . ALA A 1 82 ? -18.297 0.495 39.176 1.00 81.62 82 ALA A C 1
ATOM 644 O O . ALA A 1 82 ? -18.322 1.083 40.253 1.00 81.62 82 ALA A O 1
ATOM 645 N N . GLU A 1 83 ? -18.474 1.124 38.014 1.00 83.56 83 GLU A N 1
ATOM 646 C CA . GLU A 1 83 ? -18.616 2.575 37.894 1.00 83.56 83 GLU A CA 1
ATOM 647 C C . GLU A 1 83 ? -19.806 3.092 38.713 1.00 83.56 83 GLU A C 1
ATOM 649 O O . GLU A 1 83 ? -19.664 4.004 39.525 1.00 83.56 83 GLU A O 1
ATOM 654 N N . LYS A 1 84 ? -20.975 2.452 38.582 1.00 82.12 84 LYS A N 1
ATOM 655 C CA . LYS A 1 84 ? -22.182 2.828 39.337 1.00 82.12 84 LYS A CA 1
ATOM 656 C C . LYS A 1 84 ? -22.013 2.683 40.844 1.00 82.12 84 LYS A C 1
ATOM 658 O O . LYS A 1 84 ? -22.589 3.472 41.591 1.00 82.12 84 LYS A O 1
ATOM 663 N N . LEU A 1 85 ? -21.286 1.662 41.296 1.00 83.88 85 LEU A N 1
ATOM 664 C CA . LEU A 1 85 ? -21.013 1.452 42.716 1.00 83.88 85 LEU A CA 1
ATOM 665 C C . LEU A 1 85 ? -20.060 2.522 43.252 1.00 83.88 85 LEU A C 1
ATOM 667 O O . LEU A 1 85 ? -20.368 3.122 44.277 1.00 83.88 85 LEU A O 1
ATOM 671 N N . VAL A 1 86 ? -18.982 2.817 42.521 1.00 86.75 86 VAL A N 1
ATOM 672 C CA . VAL A 1 86 ? -18.001 3.848 42.892 1.00 86.75 86 VAL A CA 1
ATOM 673 C C . VAL A 1 86 ? -18.634 5.239 42.896 1.00 86.75 86 VAL A C 1
ATOM 675 O O . VAL A 1 86 ? -18.472 5.971 43.864 1.00 86.75 86 VAL A O 1
ATOM 678 N N . LEU A 1 87 ? -19.417 5.592 41.873 1.00 87.12 87 LEU A N 1
ATOM 679 C CA . LEU A 1 87 ? -20.147 6.864 41.818 1.00 87.12 87 LEU A CA 1
ATOM 680 C C . LEU A 1 87 ? -21.144 6.995 42.972 1.00 87.12 87 LEU A C 1
ATOM 682 O O . LEU A 1 87 ? -21.232 8.043 43.601 1.00 87.12 87 LEU A O 1
ATOM 686 N N . ARG A 1 88 ? -21.884 5.923 43.283 1.00 84.81 88 ARG A N 1
ATOM 687 C CA . ARG A 1 88 ? -22.829 5.911 44.408 1.00 84.81 88 ARG A CA 1
ATOM 688 C C . ARG A 1 88 ? -22.120 6.082 45.749 1.00 84.81 88 ARG A C 1
ATOM 690 O O . ARG A 1 88 ? -22.678 6.716 46.641 1.00 84.81 88 ARG A O 1
ATOM 697 N N . GLU A 1 89 ? -20.949 5.477 45.911 1.00 84.88 89 GLU A N 1
ATOM 698 C CA . GLU A 1 89 ? -20.138 5.621 47.116 1.00 84.88 89 GLU A CA 1
ATOM 699 C C . GLU A 1 89 ? -19.576 7.037 47.231 1.00 84.88 89 GLU A C 1
ATOM 701 O O . GLU A 1 89 ? -19.760 7.660 48.270 1.00 84.88 89 GLU A O 1
ATOM 706 N N . LEU A 1 90 ? -19.044 7.597 46.141 1.00 84.81 90 LEU A N 1
ATOM 707 C CA . LEU A 1 90 ? -18.553 8.973 46.097 1.00 84.81 90 LEU A CA 1
ATOM 708 C C . LEU A 1 90 ? -19.652 9.984 46.461 1.00 84.81 90 LEU A C 1
ATOM 710 O O . LEU A 1 90 ? -19.456 10.787 47.365 1.00 84.81 90 LEU A O 1
ATOM 714 N N . SER A 1 91 ? -20.845 9.879 45.860 1.00 82.12 91 SER A N 1
ATOM 715 C CA . SER A 1 91 ? -21.977 10.760 46.194 1.00 82.12 91 SER A CA 1
ATOM 716 C C . SER A 1 91 ? -22.482 10.582 47.628 1.00 82.12 91 SER A C 1
ATOM 718 O O . SER A 1 91 ? -23.020 11.517 48.215 1.00 82.12 91 SER A O 1
ATOM 720 N N . ARG A 1 92 ? -22.350 9.380 48.205 1.00 83.31 92 ARG A N 1
ATOM 721 C CA . ARG A 1 92 ? -22.703 9.132 49.609 1.00 83.31 92 ARG A CA 1
ATOM 722 C C . ARG A 1 92 ? -21.680 9.758 50.556 1.00 83.31 92 ARG A C 1
ATOM 724 O O . ARG A 1 92 ? -22.084 10.258 51.598 1.00 83.31 92 ARG A O 1
ATOM 731 N N . THR A 1 93 ? -20.395 9.689 50.223 1.00 79.25 93 THR A N 1
ATOM 732 C CA . THR A 1 93 ? -19.319 10.268 51.032 1.00 79.25 93 THR A CA 1
ATOM 733 C C . THR A 1 93 ? -19.331 11.793 50.959 1.00 79.25 93 THR A C 1
ATOM 735 O O . THR A 1 93 ? -19.253 12.429 51.999 1.00 79.25 93 THR A O 1
ATOM 738 N N . GLU A 1 94 ? -19.527 12.385 49.776 1.00 74.50 94 GLU A N 1
ATOM 739 C CA . GLU A 1 94 ? -19.633 13.845 49.617 1.00 74.50 94 GLU A CA 1
ATOM 740 C C . GLU A 1 94 ? -20.866 14.429 50.325 1.00 74.50 94 GLU A C 1
ATOM 742 O O . GLU A 1 94 ? -20.777 15.493 50.924 1.00 74.50 94 GLU A O 1
ATOM 747 N N . GLY A 1 95 ? -22.002 13.723 50.326 1.00 63.28 95 GLY A N 1
ATOM 748 C CA . GLY A 1 95 ? -23.210 14.156 51.041 1.00 63.28 95 GLY A CA 1
ATOM 749 C C . GLY A 1 95 ? -23.216 13.873 52.550 1.00 63.28 95 GLY A C 1
ATOM 750 O O . GLY A 1 95 ? -24.213 14.161 53.205 1.00 63.28 95 GLY A O 1
ATOM 751 N N . ALA A 1 96 ? -22.163 13.257 53.099 1.00 58.72 96 ALA A N 1
ATOM 752 C CA . ALA A 1 96 ? -22.012 13.018 54.538 1.00 58.72 96 ALA A CA 1
ATOM 753 C C . ALA A 1 96 ? -21.149 14.087 55.239 1.00 58.72 96 ALA A C 1
ATOM 755 O O . ALA A 1 96 ? -21.102 14.094 56.469 1.00 58.72 96 ALA A O 1
ATOM 756 N N . ASP A 1 97 ? -20.500 14.964 54.464 1.00 56.50 97 ASP A N 1
ATOM 757 C CA . ASP A 1 97 ? -19.658 16.074 54.934 1.00 56.50 97 ASP A CA 1
ATOM 758 C C . ASP A 1 97 ? -20.372 17.457 54.872 1.00 56.50 97 ASP A C 1
ATOM 760 O O . ASP A 1 97 ? -19.735 18.482 55.127 1.00 56.50 97 ASP A O 1
ATOM 764 N N . GLU A 1 98 ? -21.685 17.501 54.582 1.00 48.94 98 GLU A N 1
ATOM 765 C CA . GLU A 1 98 ? -22.583 18.677 54.743 1.00 48.94 98 GLU A CA 1
ATOM 766 C C . GLU A 1 98 ? -23.480 18.556 55.989 1.00 48.94 98 GLU A C 1
ATOM 768 O O . GLU A 1 98 ? -23.709 19.599 56.649 1.00 48.94 98 GLU A O 1
#

Sequence (98 aa):
MDSEVKVWQLSLIGLMAIAAVVMVVLLLQVLYLRSAERLAERDFAQPPAELSRLTANQQAQLIEYRILDPEKKTVAIPIDLAEKLVLRELSRTEGADE

pLDDT: mean 74.89, std 14.03, range [44.06, 97.69]